Protein AF-A0A9X1LFT4-F1 (afdb_monomer_lite)

Radius of gyration: 13.25 Å; chains: 1; bounding box: 39×26×31 Å

Structure (mmCIF, N/CA/C/O backbone):
data_AF-A0A9X1LFT4-F1
#
_entry.id   AF-A0A9X1LFT4-F1
#
loop_
_atom_site.group_PDB
_atom_site.id
_atom_site.type_symbol
_atom_site.label_atom_id
_atom_site.label_alt_id
_atom_site.label_comp_id
_atom_site.label_asym_id
_atom_site.label_entity_id
_atom_site.label_seq_id
_atom_site.pdbx_PDB_ins_code
_atom_site.Cartn_x
_atom_site.Cartn_y
_atom_site.Cartn_z
_atom_site.occupancy
_atom_site.B_iso_or_equiv
_atom_site.auth_seq_id
_atom_site.auth_comp_id
_atom_site.auth_asym_id
_atom_site.auth_atom_id
_atom_site.pdbx_PDB_model_num
ATOM 1 N N . MET A 1 1 ? 21.041 -6.821 -15.234 1.00 62.81 1 MET A N 1
ATOM 2 C CA . MET A 1 1 ? 19.919 -7.788 -15.149 1.00 62.81 1 MET A CA 1
ATOM 3 C C . MET A 1 1 ? 18.873 -7.325 -14.135 1.00 62.81 1 MET A C 1
ATOM 5 O O . MET A 1 1 ? 17.695 -7.316 -14.466 1.00 62.81 1 MET A O 1
ATOM 9 N N . GLU A 1 2 ? 19.295 -6.840 -12.966 1.00 79.19 2 GLU A N 1
ATOM 10 C CA . GLU A 1 2 ? 18.413 -6.279 -11.926 1.00 79.19 2 GLU A CA 1
ATOM 11 C C . GLU A 1 2 ? 17.617 -5.047 -12.376 1.00 79.19 2 GLU A C 1
ATOM 13 O O . GLU A 1 2 ? 16.409 -4.998 -12.176 1.00 79.19 2 GLU A O 1
ATOM 18 N N . SER A 1 3 ? 18.233 -4.108 -13.102 1.00 84.38 3 SER A N 1
ATOM 19 C CA . SER A 1 3 ? 17.527 -2.908 -13.581 1.00 84.38 3 SER A CA 1
ATOM 20 C C . SER A 1 3 ? 16.369 -3.230 -14.538 1.00 84.38 3 SER A C 1
ATOM 22 O O . SER A 1 3 ? 15.357 -2.540 -14.529 1.00 84.38 3 SER A O 1
ATOM 24 N N . ARG A 1 4 ? 16.469 -4.309 -15.337 1.00 88.56 4 ARG A N 1
ATOM 25 C CA . ARG A 1 4 ? 15.364 -4.758 -16.208 1.00 88.56 4 ARG A CA 1
ATOM 26 C C . ARG A 1 4 ? 14.207 -5.345 -15.398 1.00 88.56 4 ARG A C 1
ATOM 28 O O . ARG A 1 4 ? 13.056 -5.067 -15.720 1.00 88.56 4 ARG A O 1
ATOM 35 N N . LYS A 1 5 ? 14.510 -6.113 -14.344 1.00 88.31 5 LYS A N 1
ATOM 36 C CA . LYS A 1 5 ? 13.497 -6.638 -13.415 1.00 88.31 5 LYS A CA 1
ATOM 37 C C . LYS A 1 5 ? 12.769 -5.498 -12.701 1.00 88.31 5 LYS A C 1
ATOM 39 O O . LYS A 1 5 ? 11.545 -5.486 -12.688 1.00 88.31 5 LYS A O 1
ATOM 44 N N . LEU A 1 6 ? 13.508 -4.493 -12.224 1.00 88.44 6 LEU A N 1
ATOM 45 C CA . LEU A 1 6 ? 12.931 -3.305 -11.590 1.00 88.44 6 LEU A CA 1
ATOM 46 C C . LEU A 1 6 ? 11.993 -2.536 -12.535 1.00 88.44 6 LEU A C 1
ATOM 48 O O . LEU A 1 6 ? 10.861 -2.237 -12.168 1.00 88.44 6 LEU A O 1
ATOM 52 N N . ILE A 1 7 ? 12.426 -2.258 -13.770 1.00 91.62 7 ILE A N 1
ATOM 53 C CA . ILE A 1 7 ? 11.593 -1.562 -14.769 1.00 91.62 7 ILE A CA 1
ATOM 54 C C . ILE A 1 7 ? 10.317 -2.358 -15.083 1.00 91.62 7 ILE A C 1
ATOM 56 O O . ILE A 1 7 ? 9.239 -1.774 -15.235 1.00 91.62 7 ILE A O 1
ATOM 60 N N . SER A 1 8 ? 10.425 -3.687 -15.161 1.00 92.50 8 SER A N 1
ATOM 61 C CA . SER A 1 8 ? 9.276 -4.566 -15.378 1.00 92.50 8 SER A CA 1
ATOM 62 C C . SER A 1 8 ? 8.299 -4.518 -14.200 1.00 92.50 8 SER A C 1
ATOM 64 O O . SER A 1 8 ? 7.117 -4.255 -14.417 1.00 92.50 8 SER A O 1
ATOM 66 N N . ALA A 1 9 ? 8.788 -4.647 -12.963 1.00 91.19 9 ALA A N 1
ATOM 67 C CA . ALA A 1 9 ? 7.966 -4.563 -11.756 1.00 91.19 9 ALA A CA 1
ATOM 68 C C . ALA A 1 9 ? 7.242 -3.210 -11.642 1.00 91.19 9 ALA A C 1
ATOM 70 O O . ALA A 1 9 ? 6.037 -3.175 -11.393 1.00 91.19 9 ALA A O 1
ATOM 71 N N . LEU A 1 10 ? 7.936 -2.099 -11.918 1.00 90.31 10 LEU A N 1
ATOM 72 C CA . LEU A 1 10 ? 7.340 -0.758 -11.936 1.00 90.31 10 LEU A CA 1
ATOM 73 C C . LEU A 1 10 ? 6.273 -0.608 -13.032 1.00 90.31 10 LEU A C 1
ATOM 75 O O . LEU A 1 10 ? 5.233 0.012 -12.806 1.00 90.31 10 LEU A O 1
ATOM 79 N N . SER A 1 11 ? 6.488 -1.200 -14.210 1.00 91.62 11 SER A N 1
ATOM 80 C CA . SER A 1 11 ? 5.495 -1.180 -15.294 1.00 91.62 11 SER A CA 1
ATOM 81 C C . SER A 1 11 ? 4.241 -1.981 -14.937 1.00 91.62 11 SER A C 1
ATOM 83 O O . SER A 1 11 ? 3.122 -1.527 -15.188 1.00 91.62 11 SER A O 1
ATOM 85 N N . ILE A 1 12 ? 4.411 -3.144 -14.300 1.00 92.44 12 ILE A N 1
ATOM 86 C CA . ILE A 1 12 ? 3.302 -3.963 -13.801 1.00 92.44 12 ILE A CA 1
ATOM 87 C C . ILE A 1 12 ? 2.545 -3.194 -12.713 1.00 92.44 12 ILE A C 1
ATOM 89 O O . ILE A 1 12 ? 1.336 -3.014 -12.843 1.00 92.44 12 ILE A O 1
ATOM 93 N N . ALA A 1 13 ? 3.237 -2.652 -11.708 1.00 90.12 13 ALA A N 1
ATOM 94 C CA . ALA A 1 13 ? 2.653 -1.810 -10.662 1.00 90.12 13 ALA A CA 1
ATOM 95 C C . ALA A 1 13 ? 1.806 -0.664 -11.243 1.00 90.12 13 ALA A C 1
ATOM 97 O O . ALA A 1 13 ? 0.655 -0.464 -10.839 1.00 90.12 13 ALA A O 1
ATOM 98 N N . ARG A 1 14 ? 2.322 0.020 -12.272 1.00 88.44 14 ARG A N 1
ATOM 99 C CA . ARG A 1 14 ? 1.601 1.085 -12.978 1.00 88.44 14 ARG A CA 1
ATOM 100 C C . ARG A 1 14 ? 0.324 0.596 -13.654 1.00 88.44 14 ARG A C 1
ATOM 102 O O . ARG A 1 14 ? -0.703 1.261 -13.540 1.00 88.44 14 ARG A O 1
ATOM 109 N N . SER A 1 15 ? 0.343 -0.574 -14.298 1.00 89.12 15 SER A N 1
ATOM 110 C CA . SER A 1 15 ? -0.873 -1.171 -14.884 1.00 89.12 15 SER A CA 1
ATOM 111 C C . SER A 1 15 ? -1.937 -1.537 -13.840 1.00 89.12 15 SER A C 1
ATOM 113 O O . SER A 1 15 ? -3.124 -1.604 -14.152 1.00 89.12 15 SER A O 1
ATOM 115 N N . PHE A 1 16 ? -1.532 -1.705 -12.578 1.00 87.00 16 PHE A N 1
ATOM 116 C CA . PHE A 1 16 ? -2.433 -1.941 -11.452 1.00 87.00 16 PHE A CA 1
ATOM 117 C C . PHE A 1 16 ? -2.924 -0.647 -10.784 1.00 87.00 16 PHE A C 1
ATOM 119 O 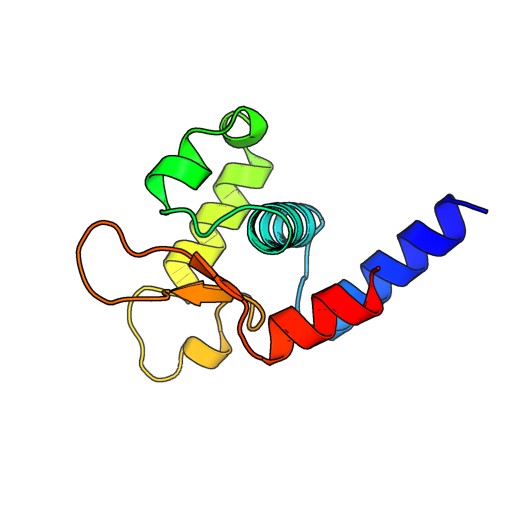O . PHE A 1 16 ? -3.778 -0.718 -9.898 1.00 87.00 16 PHE A O 1
ATOM 126 N N . GLY A 1 17 ? -2.482 0.520 -11.259 1.00 82.25 17 GLY A N 1
ATOM 127 C CA . GLY A 1 17 ? -2.920 1.833 -10.783 1.00 82.25 17 GLY A CA 1
ATOM 128 C C . GLY A 1 17 ? -1.960 2.510 -9.805 1.00 82.25 17 GLY A C 1
ATOM 129 O O . GLY A 1 17 ? -2.300 3.569 -9.290 1.00 82.25 17 GLY A O 1
ATOM 130 N N . LEU A 1 18 ? -0.769 1.948 -9.564 1.00 85.56 18 LEU A N 1
ATOM 131 C CA . LEU A 1 18 ? 0.268 2.601 -8.760 1.00 85.56 18 LEU A CA 1
ATOM 132 C C . LEU A 1 18 ? 0.996 3.642 -9.621 1.00 85.56 18 LEU A C 1
ATOM 134 O O . LEU A 1 18 ? 1.763 3.314 -10.523 1.00 85.56 18 LEU A O 1
ATOM 138 N N . GLN A 1 19 ? 0.708 4.914 -9.375 1.00 83.12 19 GLN A N 1
ATOM 139 C CA . GLN A 1 19 ? 1.143 6.042 -10.200 1.00 83.12 19 GLN A CA 1
ATOM 140 C C . GLN A 1 19 ? 2.484 6.640 -9.767 1.00 83.12 19 GLN A C 1
ATOM 142 O O . GLN A 1 19 ? 3.069 7.421 -10.516 1.00 83.12 19 GLN A O 1
ATOM 147 N N . SER A 1 20 ? 2.983 6.295 -8.579 1.00 81.56 20 SER A N 1
ATOM 148 C CA . SER A 1 20 ? 4.263 6.794 -8.074 1.00 81.56 20 SER A CA 1
ATOM 149 C C . SER A 1 20 ? 5.091 5.707 -7.390 1.00 81.56 20 SER A C 1
ATOM 151 O O . SER A 1 20 ? 4.575 4.672 -6.956 1.00 81.56 20 SER A O 1
ATOM 153 N N . ILE A 1 21 ? 6.396 5.963 -7.269 1.00 83.56 21 ILE A N 1
ATOM 154 C CA . ILE A 1 21 ? 7.319 5.102 -6.517 1.00 83.56 21 ILE A CA 1
ATOM 155 C C . ILE A 1 21 ? 6.852 4.983 -5.066 1.00 83.56 21 ILE A C 1
ATOM 157 O O . ILE A 1 21 ? 6.740 3.877 -4.561 1.00 83.56 21 ILE A O 1
ATOM 161 N N . SER A 1 22 ? 6.442 6.084 -4.437 1.00 81.62 22 SER A N 1
ATOM 162 C CA . SER A 1 22 ? 5.969 6.083 -3.047 1.00 81.62 22 SER A CA 1
ATOM 163 C C . SER A 1 22 ? 4.712 5.236 -2.840 1.00 81.62 22 SER A C 1
ATOM 165 O O . SER A 1 22 ? 4.554 4.593 -1.809 1.00 81.62 22 SER A O 1
ATOM 167 N N . GLN A 1 23 ? 3.816 5.192 -3.831 1.00 80.88 23 GLN A N 1
ATOM 168 C CA . GLN A 1 23 ? 2.667 4.282 -3.806 1.00 80.88 23 GLN A CA 1
ATOM 169 C C . GLN A 1 23 ? 3.094 2.816 -3.942 1.00 80.88 23 GLN A C 1
ATOM 171 O O . GLN A 1 23 ? 2.477 1.940 -3.339 1.00 80.88 23 GLN A O 1
ATOM 176 N N . SER A 1 24 ? 4.152 2.556 -4.711 1.00 87.00 24 SER A N 1
ATOM 177 C CA . SER A 1 24 ? 4.736 1.223 -4.872 1.00 87.00 24 SER A CA 1
ATOM 178 C C . SER A 1 24 ? 5.441 0.762 -3.598 1.00 87.00 24 SER A C 1
ATOM 180 O O . SER A 1 24 ? 5.192 -0.347 -3.145 1.00 87.00 24 SER A O 1
ATOM 182 N N . GLU A 1 25 ? 6.234 1.626 -2.967 1.00 84.56 25 GLU A N 1
ATOM 183 C CA . GLU A 1 25 ? 6.863 1.381 -1.662 1.00 84.56 25 GLU A CA 1
ATOM 184 C C . GLU A 1 25 ? 5.814 1.098 -0.586 1.00 84.56 25 GLU A C 1
ATOM 186 O O . GLU A 1 25 ? 5.898 0.094 0.120 1.00 84.56 25 GLU A O 1
ATOM 191 N N . PHE A 1 26 ? 4.772 1.932 -0.513 1.00 83.25 26 PHE A N 1
ATOM 192 C CA . PHE A 1 26 ? 3.660 1.734 0.410 1.00 83.25 26 PHE A CA 1
ATOM 193 C C . PHE A 1 26 ? 2.945 0.397 0.181 1.00 83.25 26 PHE A C 1
ATOM 195 O O . PHE A 1 26 ? 2.691 -0.348 1.128 1.00 83.25 26 PHE A O 1
ATOM 202 N N . PHE A 1 27 ? 2.644 0.064 -1.080 1.00 87.81 27 PHE A N 1
ATOM 203 C CA . PHE A 1 27 ? 2.054 -1.225 -1.435 1.00 87.81 27 PHE A CA 1
ATOM 204 C C . PHE A 1 27 ? 2.943 -2.393 -1.003 1.00 87.81 27 PHE A C 1
ATOM 206 O O . PHE A 1 27 ? 2.448 -3.310 -0.353 1.00 87.81 27 PHE A O 1
ATOM 213 N N . LEU A 1 28 ? 4.238 -2.351 -1.325 1.00 88.56 28 LEU A N 1
ATOM 214 C CA . LEU A 1 28 ? 5.197 -3.400 -0.980 1.00 88.56 28 LEU A CA 1
ATOM 215 C C . LEU A 1 28 ? 5.299 -3.587 0.536 1.00 88.56 28 LEU A C 1
ATOM 217 O O . LEU A 1 28 ? 5.279 -4.723 1.008 1.00 88.56 28 LEU A O 1
ATOM 221 N N . LYS A 1 29 ? 5.321 -2.491 1.304 1.00 86.12 29 LYS A N 1
ATOM 222 C CA . LYS A 1 29 ? 5.332 -2.543 2.769 1.00 86.12 29 LYS A CA 1
ATOM 223 C C . LYS A 1 29 ? 4.152 -3.348 3.300 1.00 86.12 29 LYS A C 1
ATOM 225 O O . LYS A 1 29 ? 4.349 -4.253 4.104 1.00 86.12 29 LYS A O 1
ATOM 230 N N . VAL A 1 30 ? 2.942 -3.063 2.823 1.00 87.06 30 VAL A N 1
ATOM 231 C CA . VAL A 1 30 ? 1.738 -3.796 3.242 1.00 87.06 30 VAL A CA 1
ATOM 232 C C . VAL A 1 30 ? 1.725 -5.227 2.693 1.00 87.06 30 VAL A C 1
ATOM 234 O O . VAL A 1 30 ? 1.283 -6.136 3.384 1.00 87.06 30 VAL A O 1
ATOM 237 N N . ALA A 1 31 ? 2.210 -5.448 1.470 1.00 89.81 31 ALA A N 1
ATOM 238 C CA . ALA A 1 31 ? 2.196 -6.755 0.815 1.00 89.81 31 ALA A CA 1
ATOM 239 C C . ALA A 1 31 ? 3.112 -7.794 1.483 1.00 89.81 31 ALA A C 1
ATOM 241 O O . ALA A 1 31 ? 2.832 -8.988 1.380 1.00 89.81 31 ALA A O 1
ATOM 242 N N . TYR A 1 32 ? 4.186 -7.348 2.140 1.00 89.00 32 TYR A N 1
ATOM 243 C CA . TYR A 1 32 ? 5.192 -8.208 2.776 1.00 89.00 32 TYR A CA 1
ATOM 244 C C . TYR A 1 32 ? 5.250 -8.083 4.305 1.00 89.00 32 TYR A C 1
ATOM 246 O O . TYR A 1 32 ? 6.136 -8.666 4.924 1.00 89.00 32 TYR A O 1
ATOM 254 N N . SER A 1 33 ? 4.316 -7.353 4.917 1.00 85.50 33 SER A N 1
ATOM 255 C CA . SER A 1 33 ? 4.183 -7.274 6.376 1.00 85.50 33 SER A CA 1
ATOM 256 C C . SER A 1 33 ? 2.931 -8.008 6.846 1.00 85.50 33 SER A C 1
ATOM 258 O O . SER A 1 33 ? 1.956 -8.140 6.104 1.00 85.50 33 SER A O 1
ATOM 260 N N . GLU A 1 34 ? 2.926 -8.422 8.112 1.00 81.69 34 GLU A N 1
ATOM 261 C CA . GLU A 1 34 ? 1.684 -8.781 8.801 1.00 81.69 34 GLU A CA 1
ATOM 262 C C . GLU A 1 34 ? 0.683 -7.612 8.748 1.00 81.69 34 GLU A C 1
ATOM 264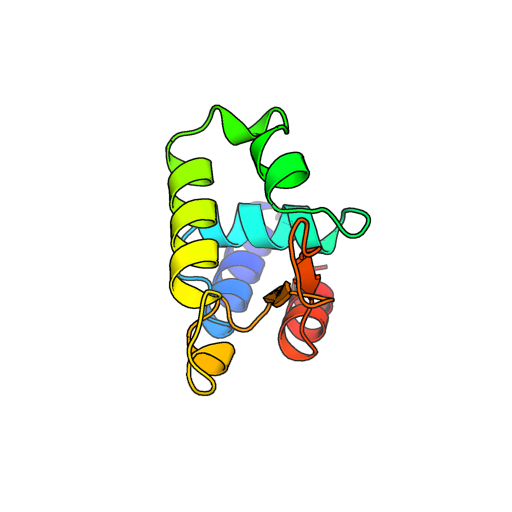 O O . GLU A 1 34 ? 1.110 -6.459 8.700 1.00 81.69 34 GLU A O 1
ATOM 269 N N . PRO A 1 35 ? -0.643 -7.842 8.771 1.00 81.25 35 PRO A N 1
ATOM 270 C CA . PRO A 1 35 ? -1.628 -6.767 8.677 1.00 81.25 35 PRO A CA 1
ATOM 271 C C . PRO A 1 35 ? -1.427 -5.656 9.728 1.00 81.25 35 PRO A C 1
ATOM 273 O O . PRO A 1 35 ? -1.652 -5.873 10.926 1.00 81.25 35 PRO A O 1
ATOM 276 N N . LEU A 1 36 ? -1.071 -4.458 9.248 1.00 82.56 36 LEU A N 1
ATOM 277 C CA . LEU A 1 36 ? -0.754 -3.271 10.051 1.00 82.56 36 LEU A CA 1
ATOM 278 C C . LEU A 1 36 ? -1.905 -2.258 10.057 1.00 82.56 36 LEU A C 1
ATOM 280 O O . LEU A 1 36 ? -2.584 -2.045 9.053 1.00 82.56 36 LEU A O 1
ATOM 284 N N . THR A 1 37 ? -2.099 -1.574 11.174 1.00 84.12 37 THR A N 1
ATOM 285 C CA . THR A 1 37 ? -2.923 -0.367 11.283 1.00 84.12 37 THR A CA 1
ATOM 286 C C . THR A 1 37 ? -2.240 0.829 10.622 1.00 84.12 37 THR A C 1
ATOM 288 O O . THR A 1 37 ? -1.025 0.856 10.447 1.00 84.12 37 THR A O 1
ATOM 291 N N . LEU A 1 38 ? -3.009 1.876 10.300 1.00 78.69 38 LEU A N 1
ATOM 292 C CA . LEU A 1 38 ? -2.432 3.138 9.812 1.00 78.69 38 LEU A CA 1
ATOM 293 C C . LEU A 1 38 ? -1.396 3.730 10.771 1.00 78.69 38 LEU A C 1
ATOM 295 O O . LEU A 1 38 ? -0.438 4.335 10.310 1.00 78.69 38 LEU A O 1
ATOM 299 N N . LEU A 1 39 ? -1.613 3.587 12.082 1.00 80.25 39 LEU A N 1
ATOM 300 C CA . LEU A 1 39 ? -0.708 4.110 13.100 1.00 80.25 39 LEU A CA 1
ATOM 301 C C . LEU A 1 39 ? 0.615 3.343 13.092 1.00 80.25 39 LEU A C 1
ATOM 303 O O . LEU A 1 39 ? 1.672 3.958 13.110 1.00 80.25 39 LEU A O 1
ATOM 307 N N . GLU A 1 40 ? 0.559 2.015 13.004 1.00 83.00 40 GLU A N 1
ATOM 308 C CA . GLU A 1 40 ? 1.757 1.178 12.884 1.00 83.00 40 GLU A CA 1
ATOM 309 C C . GLU A 1 40 ? 2.514 1.488 11.587 1.00 83.00 40 GLU A C 1
ATOM 311 O O . GLU A 1 40 ? 3.721 1.691 11.618 1.00 83.00 40 GLU A O 1
ATOM 316 N N . ILE A 1 41 ? 1.800 1.641 10.466 1.00 78.31 41 ILE A N 1
ATOM 317 C CA . ILE A 1 41 ? 2.363 2.054 9.169 1.00 78.31 41 ILE A CA 1
ATOM 318 C C . ILE A 1 41 ? 3.000 3.451 9.248 1.00 78.31 41 ILE A C 1
ATOM 320 O O . ILE A 1 41 ? 4.032 3.689 8.626 1.00 78.31 41 ILE A O 1
ATOM 324 N N . ALA A 1 42 ? 2.395 4.376 9.998 1.00 76.00 42 ALA A N 1
ATOM 325 C CA . ALA A 1 42 ? 2.885 5.740 10.201 1.00 76.00 42 ALA A CA 1
ATOM 326 C C . ALA A 1 42 ? 4.033 5.846 11.218 1.00 76.00 42 ALA A C 1
ATOM 328 O O . ALA A 1 42 ? 4.621 6.917 11.336 1.00 76.00 42 ALA A O 1
ATOM 329 N N . ASN A 1 43 ? 4.346 4.766 11.936 1.00 75.44 43 ASN A N 1
ATOM 330 C CA . ASN A 1 43 ? 5.400 4.716 12.948 1.00 75.44 43 ASN A CA 1
ATOM 331 C C . ASN A 1 43 ? 6.589 3.832 12.531 1.00 75.44 43 ASN A C 1
ATOM 333 O O . ASN A 1 43 ? 7.480 3.597 13.341 1.00 75.44 43 ASN A O 1
ATOM 337 N N . THR A 1 44 ? 6.627 3.334 11.291 1.00 71.12 44 THR A N 1
ATOM 338 C CA . THR A 1 44 ? 7.808 2.631 10.761 1.00 71.12 44 THR A CA 1
ATOM 339 C C . THR A 1 44 ? 8.940 3.610 10.444 1.00 71.12 44 THR A C 1
ATOM 341 O O . THR A 1 44 ? 8.655 4.766 10.151 1.00 71.12 44 THR A O 1
ATOM 344 N N . ASP A 1 45 ? 10.199 3.161 10.400 1.00 60.28 45 ASP A N 1
ATOM 345 C CA . ASP A 1 45 ? 11.368 4.014 10.083 1.00 60.28 45 ASP A CA 1
ATOM 346 C C . ASP A 1 45 ? 11.200 4.831 8.779 1.00 60.28 45 ASP A C 1
ATOM 348 O O . ASP A 1 45 ? 11.582 6.005 8.698 1.00 60.28 45 ASP A O 1
ATOM 352 N N . ASP A 1 46 ? 10.501 4.252 7.794 1.00 63.41 46 ASP A N 1
ATOM 353 C CA . ASP A 1 46 ? 10.140 4.881 6.513 1.00 63.41 46 ASP A CA 1
ATOM 354 C C . ASP A 1 46 ? 9.179 6.079 6.662 1.00 63.41 46 ASP A C 1
ATOM 356 O O . ASP A 1 46 ? 9.060 6.919 5.770 1.00 63.41 46 ASP A O 1
ATOM 360 N N . ALA A 1 47 ? 8.492 6.207 7.798 1.00 60.72 47 ALA A N 1
ATOM 361 C CA . ALA A 1 47 ? 7.475 7.224 8.038 1.00 60.72 47 ALA A CA 1
ATOM 362 C C . ALA A 1 47 ? 8.045 8.616 8.329 1.00 60.72 47 ALA A C 1
ATOM 364 O O . ALA A 1 47 ? 7.294 9.592 8.370 1.00 60.72 47 ALA A O 1
ATOM 365 N N . SER A 1 48 ? 9.366 8.743 8.473 1.00 67.06 48 SER A N 1
ATOM 366 C CA . SER A 1 48 ? 10.055 10.036 8.456 1.00 67.06 48 SER A CA 1
ATOM 367 C C . SER A 1 48 ? 10.099 10.659 7.049 1.00 67.06 48 SER A C 1
ATOM 369 O O . SER A 1 48 ? 10.163 11.885 6.932 1.00 67.06 48 SER A O 1
ATOM 371 N N . SER A 1 49 ? 9.963 9.849 5.988 1.00 72.62 49 SER A N 1
ATOM 372 C CA . SER A 1 49 ? 9.995 10.289 4.589 1.00 72.62 49 SER A CA 1
ATOM 373 C C . SER A 1 49 ? 8.757 11.125 4.209 1.00 72.62 49 SER A C 1
ATOM 375 O O . SER A 1 49 ? 7.622 10.635 4.295 1.00 72.62 49 SER A O 1
ATOM 377 N N . PRO A 1 50 ? 8.923 12.374 3.727 1.00 77.12 50 PRO A N 1
ATOM 378 C CA . PRO A 1 50 ? 7.818 13.192 3.212 1.00 77.12 50 PRO A CA 1
ATOM 379 C C . PRO A 1 50 ? 7.024 12.509 2.089 1.00 77.12 50 PRO A C 1
ATOM 381 O O . PRO A 1 50 ? 5.801 12.656 1.985 1.00 77.12 50 PRO A O 1
ATOM 384 N N . GLN A 1 51 ? 7.713 11.733 1.254 1.00 71.31 51 GLN A N 1
ATOM 385 C CA . GLN A 1 51 ? 7.136 10.998 0.136 1.00 71.31 51 GLN A CA 1
ATOM 386 C C . GLN A 1 51 ? 6.250 9.846 0.629 1.00 71.31 51 GLN A C 1
ATOM 388 O O . GLN A 1 51 ? 5.130 9.672 0.141 1.00 71.31 51 GLN A O 1
ATOM 393 N N . TYR A 1 52 ? 6.690 9.127 1.663 1.00 73.56 52 TYR A N 1
ATOM 394 C CA . 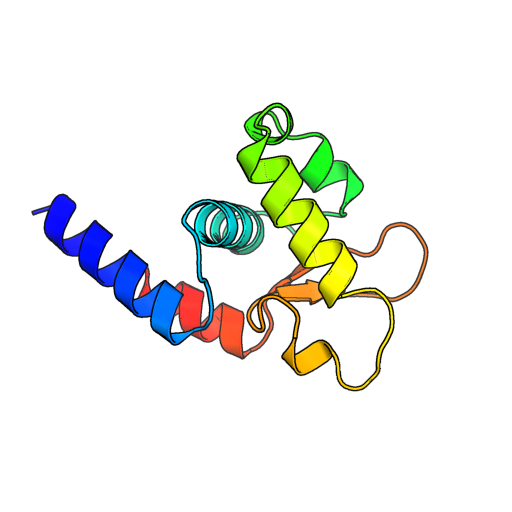TYR A 1 52 ? 5.901 8.072 2.298 1.00 73.56 52 TYR A CA 1
ATOM 395 C C . TYR A 1 52 ? 4.661 8.634 3.008 1.00 73.56 52 TYR A C 1
ATOM 397 O O . TYR A 1 52 ? 3.551 8.134 2.813 1.00 73.56 52 TYR A O 1
ATOM 405 N N . LYS A 1 53 ? 4.804 9.749 3.743 1.00 76.06 53 LYS A N 1
ATOM 406 C CA . LYS A 1 53 ? 3.663 10.471 4.343 1.00 76.06 53 LYS A CA 1
ATOM 407 C C . LYS A 1 53 ? 2.643 10.907 3.290 1.00 76.06 53 LYS A C 1
ATOM 409 O O . LYS A 1 53 ? 1.438 10.843 3.534 1.00 76.06 53 LYS A O 1
ATOM 414 N N . THR A 1 54 ? 3.111 11.313 2.110 1.00 76.31 54 THR A N 1
ATOM 415 C CA . THR A 1 54 ? 2.241 11.675 0.983 1.00 76.31 54 THR A CA 1
ATOM 416 C C . THR A 1 54 ? 1.458 10.465 0.470 1.00 76.31 54 THR A C 1
ATOM 418 O O . THR A 1 54 ? 0.243 10.565 0.302 1.00 76.31 54 THR A O 1
ATOM 421 N N . ALA A 1 55 ? 2.112 9.314 0.278 1.00 73.69 55 ALA A N 1
ATOM 422 C CA . ALA A 1 55 ? 1.452 8.077 -0.151 1.00 73.69 55 ALA A CA 1
ATOM 423 C C . ALA A 1 55 ? 0.431 7.570 0.883 1.00 73.69 55 ALA A C 1
ATOM 425 O O . ALA A 1 55 ? -0.702 7.244 0.522 1.00 73.69 55 ALA A O 1
ATOM 426 N N . LEU A 1 56 ? 0.782 7.595 2.172 1.00 79.44 56 LEU A N 1
ATOM 427 C CA . LEU A 1 56 ? -0.133 7.287 3.273 1.00 79.44 56 LEU A CA 1
ATOM 428 C C . LEU A 1 56 ? -1.336 8.244 3.287 1.00 79.44 56 LEU A C 1
ATOM 430 O O . LEU A 1 56 ? -2.480 7.807 3.389 1.00 79.44 56 LEU A O 1
ATOM 434 N N . GLY A 1 57 ? -1.101 9.549 3.131 1.00 78.62 57 GLY A N 1
ATOM 435 C CA . GLY A 1 57 ? -2.160 10.554 3.058 1.00 78.62 57 GLY A CA 1
ATOM 436 C C . GLY A 1 57 ? -3.091 10.354 1.858 1.00 78.62 57 GLY A C 1
ATOM 437 O O . GLY A 1 57 ? -4.305 10.508 1.994 1.00 78.62 57 GLY A O 1
ATOM 438 N N . GLN A 1 58 ? -2.550 9.970 0.698 1.00 76.38 58 GLN A N 1
ATOM 439 C CA . GLN A 1 58 ? -3.341 9.583 -0.474 1.00 76.38 58 GLN A CA 1
ATOM 440 C C . GLN A 1 58 ? -4.183 8.341 -0.176 1.00 76.38 58 GLN A C 1
ATOM 442 O O . GLN A 1 58 ? -5.393 8.379 -0.381 1.00 76.38 58 GLN A O 1
ATOM 447 N N . PHE A 1 59 ? -3.587 7.286 0.388 1.00 78.38 59 PHE A N 1
ATOM 448 C CA . PHE A 1 59 ? -4.322 6.088 0.793 1.00 78.38 59 PHE A CA 1
ATOM 449 C C . PHE A 1 59 ? -5.473 6.424 1.750 1.00 78.38 59 PHE A C 1
ATOM 451 O O . PHE A 1 59 ? -6.602 6.002 1.508 1.00 78.38 59 PHE A O 1
ATOM 458 N N . ILE A 1 60 ? -5.224 7.231 2.788 1.00 75.75 60 ILE A N 1
ATOM 459 C CA . ILE A 1 60 ? -6.248 7.652 3.755 1.00 75.75 60 ILE A CA 1
ATOM 460 C C . ILE A 1 60 ? -7.371 8.420 3.052 1.00 75.75 60 ILE A C 1
ATOM 462 O O . ILE A 1 60 ? -8.532 8.067 3.221 1.00 75.75 60 ILE A O 1
ATOM 466 N N . LYS A 1 61 ? -7.053 9.438 2.239 1.00 72.75 61 LYS A N 1
ATOM 467 C CA . LYS A 1 61 ? -8.055 10.246 1.514 1.00 72.75 61 LYS A CA 1
ATOM 468 C C . LYS A 1 61 ? -8.935 9.400 0.596 1.00 72.75 61 LYS A C 1
ATOM 470 O O . LYS A 1 61 ? -10.141 9.632 0.498 1.00 72.75 61 LYS A O 1
ATOM 475 N N . LEU A 1 62 ? -8.321 8.440 -0.083 1.00 66.75 62 LEU A N 1
ATOM 476 C CA . LEU A 1 62 ? -8.998 7.589 -1.048 1.00 66.75 62 LEU A CA 1
ATOM 477 C C . LEU A 1 62 ? -9.788 6.465 -0.359 1.00 66.75 62 LEU A C 1
ATOM 479 O O . LEU A 1 62 ? -10.813 6.048 -0.875 1.00 66.75 62 LEU A O 1
ATOM 483 N N . SER A 1 63 ? -9.397 6.043 0.846 1.00 67.00 63 SER A N 1
ATOM 484 C CA . SER A 1 63 ? -10.037 4.930 1.568 1.00 67.00 63 SER A CA 1
ATOM 485 C C . SER A 1 63 ? -11.085 5.359 2.612 1.00 67.00 63 SER A C 1
ATOM 487 O O . SER A 1 63 ? -11.717 4.500 3.226 1.00 67.00 63 SER A O 1
ATOM 489 N N . SER A 1 64 ? -11.273 6.661 2.872 1.00 58.78 64 SER A N 1
ATOM 490 C CA . SER A 1 64 ? -11.947 7.154 4.088 1.00 58.78 64 SER A CA 1
ATOM 491 C C . SER A 1 64 ? -13.452 7.452 4.032 1.00 58.78 64 SER A C 1
ATOM 493 O O . SER A 1 64 ? -13.958 7.932 5.042 1.00 58.78 64 SER A O 1
ATOM 495 N N . GLY A 1 65 ? -14.223 7.125 2.984 1.00 50.25 65 GLY A N 1
ATOM 496 C CA . GLY A 1 65 ? -15.690 7.213 3.161 1.00 50.25 65 GLY A CA 1
ATOM 497 C C . GLY A 1 65 ? -16.593 7.432 1.958 1.00 50.25 65 GLY A C 1
ATOM 498 O O . GLY A 1 65 ? -17.554 8.182 2.068 1.00 50.25 65 GLY A O 1
ATOM 499 N N . SER A 1 66 ? -16.360 6.772 0.831 1.00 49.66 66 SER A N 1
ATOM 500 C CA . SER A 1 66 ? -17.420 6.636 -0.173 1.00 49.66 66 SER A CA 1
ATOM 501 C C . SER A 1 66 ? -17.507 5.180 -0.595 1.00 49.66 66 SER A C 1
ATOM 503 O O . SER A 1 66 ? -16.476 4.573 -0.863 1.00 49.66 66 SER A O 1
ATOM 505 N N . ALA A 1 67 ? -18.728 4.646 -0.674 1.00 49.28 67 ALA A N 1
ATOM 506 C CA . ALA A 1 67 ? -19.029 3.305 -1.193 1.00 49.28 67 ALA A CA 1
ATOM 507 C C . ALA A 1 67 ? -18.718 3.142 -2.697 1.00 49.28 67 ALA A C 1
ATOM 509 O O . ALA A 1 67 ? -18.982 2.097 -3.279 1.00 49.28 67 ALA A O 1
ATOM 510 N N . TYR A 1 68 ? -18.221 4.205 -3.338 1.00 44.97 68 TYR A N 1
ATOM 511 C CA . TYR A 1 68 ? -17.728 4.202 -4.713 1.00 44.97 68 TYR A CA 1
ATOM 512 C C . TYR A 1 68 ? -16.201 4.371 -4.789 1.00 44.97 68 TYR A C 1
ATOM 514 O O . TYR A 1 68 ? -15.620 4.207 -5.861 1.00 44.97 68 TYR A O 1
ATOM 522 N N . ARG A 1 69 ? -15.539 4.688 -3.665 1.00 51.81 69 ARG A N 1
ATOM 523 C CA . ARG A 1 69 ? -14.093 4.963 -3.589 1.00 51.81 69 ARG A CA 1
ATOM 524 C C . ARG A 1 69 ? -13.241 3.727 -3.328 1.00 51.81 69 ARG A C 1
ATOM 526 O O . ARG A 1 69 ? -12.024 3.793 -3.401 1.00 51.81 69 ARG A O 1
ATOM 533 N N . ASP A 1 70 ? -13.841 2.574 -3.113 1.00 46.44 70 ASP A N 1
ATOM 534 C CA . ASP A 1 70 ? -13.198 1.264 -3.225 1.00 46.44 70 ASP A CA 1
ATOM 535 C C . ASP A 1 70 ? -12.602 1.034 -4.632 1.00 46.44 70 ASP A C 1
ATOM 537 O O . ASP A 1 70 ? -11.677 0.234 -4.787 1.00 46.44 70 ASP A O 1
ATOM 541 N N . LYS A 1 71 ? -13.039 1.820 -5.631 1.00 47.91 71 LYS A N 1
ATOM 542 C CA . LYS A 1 71 ? -12.385 1.961 -6.943 1.00 47.91 71 LYS A CA 1
ATOM 543 C C . LYS A 1 71 ? -11.257 3.008 -6.987 1.00 47.91 71 LYS A C 1
ATOM 545 O O . LYS A 1 71 ? -10.411 2.911 -7.871 1.00 47.91 71 LYS A O 1
ATOM 550 N N . ASP A 1 72 ? -11.237 3.949 -6.041 1.00 45.81 72 ASP A N 1
ATOM 551 C CA . ASP A 1 72 ? -10.335 5.111 -5.985 1.00 45.81 72 ASP A CA 1
ATOM 552 C C . ASP A 1 72 ? -9.219 4.990 -4.939 1.00 45.81 72 ASP A C 1
ATOM 554 O O . ASP A 1 72 ? -8.232 5.712 -5.038 1.00 45.81 72 ASP A O 1
ATOM 558 N N . GLY A 1 73 ? -9.312 4.082 -3.955 1.00 56.19 73 GLY A N 1
ATOM 559 C CA . GLY A 1 73 ? -8.146 3.611 -3.197 1.00 56.19 73 GLY A CA 1
ATOM 560 C C . GLY A 1 73 ? -7.039 3.165 -4.158 1.00 56.19 73 GLY A C 1
ATOM 561 O O . GLY A 1 73 ? -7.276 3.026 -5.355 1.00 56.19 73 GLY A O 1
ATOM 562 N N . LEU A 1 74 ? -5.840 2.819 -3.669 1.00 66.94 74 LEU A N 1
ATOM 563 C CA . LEU A 1 74 ? -4.793 2.231 -4.535 1.00 66.94 74 LEU A CA 1
ATOM 564 C C . LEU A 1 74 ? -5.307 1.019 -5.357 1.00 66.94 74 LEU A C 1
ATOM 566 O O . LEU A 1 74 ? -4.612 0.520 -6.236 1.00 66.94 74 LEU A O 1
ATOM 570 N N . GLY A 1 75 ? -6.512 0.506 -5.064 1.00 78.75 75 GLY A N 1
ATOM 571 C CA . GLY A 1 75 ? -7.225 -0.549 -5.783 1.00 78.75 75 GLY A CA 1
ATOM 572 C C . GLY A 1 75 ? -6.652 -1.920 -5.457 1.00 78.75 75 GLY A C 1
ATOM 573 O O . GLY A 1 75 ? -7.325 -2.941 -5.570 1.00 78.75 75 GLY A O 1
ATOM 574 N N . VAL A 1 76 ? -5.407 -1.922 -4.996 1.00 86.06 76 VAL A N 1
ATOM 575 C CA . VAL A 1 76 ? -4.633 -3.051 -4.512 1.00 86.06 76 VAL A CA 1
ATOM 576 C C . VAL A 1 76 ? -4.647 -3.170 -2.984 1.00 86.06 76 VAL A C 1
ATOM 578 O O . VAL A 1 76 ? -4.308 -4.230 -2.471 1.00 86.06 76 VAL A O 1
ATOM 581 N N . LEU A 1 77 ? -5.091 -2.138 -2.256 1.00 86.62 77 LEU A N 1
ATOM 582 C CA . LEU A 1 77 ? -5.172 -2.116 -0.789 1.00 86.62 77 LEU A CA 1
ATOM 583 C C . LEU A 1 77 ? -6.577 -1.747 -0.300 1.00 86.62 77 LEU A C 1
ATOM 585 O O . LEU A 1 77 ? -7.285 -0.988 -0.960 1.00 86.62 77 LEU A O 1
ATOM 589 N N . ARG A 1 78 ? -6.958 -2.258 0.875 1.00 83.69 78 ARG A N 1
ATOM 590 C CA . ARG A 1 78 ? -8.222 -1.959 1.570 1.00 83.69 78 ARG A CA 1
ATOM 591 C C . ARG A 1 78 ? -8.055 -1.997 3.087 1.00 83.69 78 ARG A C 1
ATOM 593 O O . ARG A 1 78 ? -7.097 -2.581 3.591 1.00 83.69 78 ARG A O 1
ATOM 600 N N . TYR A 1 79 ? -9.030 -1.453 3.812 1.00 84.44 79 TYR A N 1
ATOM 601 C CA . TYR A 1 79 ? -9.185 -1.768 5.231 1.00 84.44 79 TYR A CA 1
ATOM 602 C C . TYR A 1 79 ? -9.735 -3.189 5.409 1.00 84.44 79 TYR A C 1
ATOM 604 O O . TYR A 1 79 ? -10.670 -3.585 4.716 1.00 84.44 79 TYR A O 1
ATOM 612 N N . ALA A 1 80 ? -9.158 -3.949 6.337 1.00 82.12 80 ALA A N 1
ATOM 613 C CA . ALA A 1 80 ? -9.591 -5.302 6.680 1.00 82.12 80 ALA A CA 1
ATOM 614 C C . ALA A 1 80 ? -10.856 -5.315 7.559 1.00 82.12 80 ALA A C 1
ATOM 616 O O . ALA A 1 80 ? -11.621 -6.272 7.533 1.00 82.12 80 ALA A O 1
ATOM 617 N N . ASN A 1 81 ? -11.068 -4.257 8.342 1.00 75.75 81 ASN A N 1
ATOM 618 C CA . ASN A 1 81 ? -12.134 -4.122 9.332 1.00 75.75 81 ASN A CA 1
ATOM 619 C C . ASN A 1 81 ? -12.637 -2.671 9.416 1.00 75.75 81 ASN A C 1
ATOM 621 O O . ASN A 1 81 ? -11.981 -1.740 8.949 1.00 75.75 81 ASN A O 1
ATOM 625 N N . THR A 1 82 ? -13.811 -2.472 10.018 1.00 71.00 82 THR A N 1
ATOM 626 C CA . THR A 1 82 ? -14.387 -1.153 10.336 1.00 71.00 82 THR A CA 1
ATOM 627 C C . THR A 1 82 ? -13.971 -0.691 11.739 1.00 71.00 82 THR A C 1
ATOM 629 O O . THR A 1 82 ? -13.697 -1.524 12.596 1.00 71.00 82 THR A O 1
ATOM 632 N N . GLY A 1 83 ? -13.959 0.624 12.002 1.00 68.38 83 GLY A N 1
ATOM 633 C CA . GLY A 1 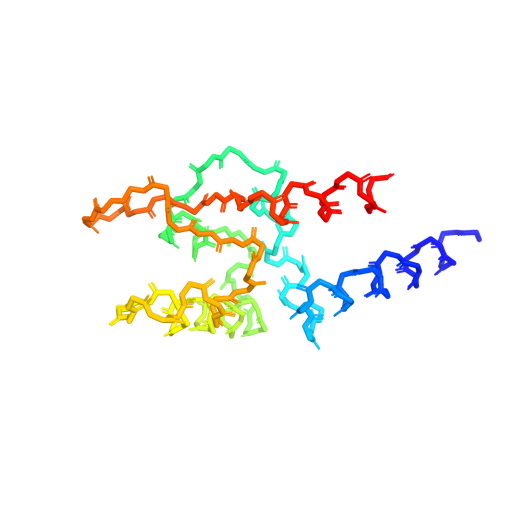83 ? -13.727 1.185 13.348 1.00 68.38 83 GLY A CA 1
ATOM 634 C C . GLY A 1 83 ? -12.479 2.065 13.489 1.00 68.38 83 GLY A C 1
ATOM 635 O O . GLY A 1 83 ? -11.953 2.578 12.498 1.00 68.38 83 GLY A O 1
ATOM 636 N N . ILE A 1 84 ? -12.040 2.277 14.731 1.00 63.66 84 ILE A N 1
ATOM 637 C CA . ILE A 1 84 ? -10.783 2.950 15.098 1.00 63.66 84 ILE A CA 1
ATOM 638 C C . ILE A 1 84 ? -9.698 1.857 15.111 1.00 63.66 84 ILE A C 1
ATOM 640 O O . ILE A 1 84 ? -9.960 0.767 15.605 1.00 63.66 84 ILE A O 1
ATOM 644 N N . ASN A 1 85 ? -8.518 2.098 14.527 1.00 72.88 85 ASN A N 1
ATOM 645 C CA . ASN A 1 85 ? -7.446 1.096 14.313 1.00 72.88 85 ASN A CA 1
ATOM 646 C C . ASN A 1 85 ? -7.739 0.028 13.247 1.00 72.88 85 ASN A C 1
ATOM 648 O O . ASN A 1 85 ? -7.446 -1.157 13.413 1.00 72.88 85 ASN A O 1
ATOM 652 N N . ARG A 1 86 ? -8.291 0.450 12.108 1.00 79.50 86 ARG A N 1
ATOM 653 C CA . ARG A 1 86 ? -8.464 -0.453 10.967 1.00 79.50 86 ARG A CA 1
ATOM 654 C C . ARG A 1 86 ? -7.107 -0.883 10.427 1.00 79.50 86 ARG A C 1
ATOM 656 O O . ARG A 1 86 ? -6.246 -0.037 10.169 1.00 79.50 86 ARG A O 1
ATOM 663 N N . LYS A 1 87 ? -6.950 -2.185 10.220 1.00 84.81 87 LYS A N 1
ATOM 664 C CA .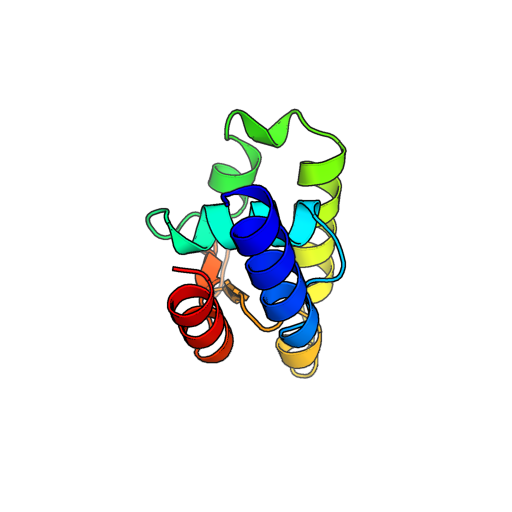 LYS A 1 87 ? -5.773 -2.758 9.570 1.00 84.81 87 LYS A CA 1
ATOM 665 C C . LYS A 1 87 ? -5.882 -2.607 8.060 1.00 84.81 87 LYS A C 1
ATOM 667 O O . LYS A 1 87 ? -6.983 -2.646 7.513 1.00 84.81 87 LYS A O 1
ATOM 672 N N . VAL A 1 88 ? -4.753 -2.434 7.390 1.00 85.88 88 VAL A N 1
ATOM 673 C CA . VAL A 1 88 ? -4.643 -2.377 5.933 1.00 85.88 88 VAL A CA 1
ATOM 674 C C . VAL A 1 88 ? -4.217 -3.751 5.426 1.00 85.88 88 VAL A C 1
ATOM 676 O O . VAL A 1 88 ? -3.366 -4.410 6.017 1.00 85.88 88 VAL A O 1
ATOM 679 N N . THR A 1 89 ? -4.840 -4.207 4.346 1.00 87.25 89 THR A N 1
ATOM 680 C CA . THR A 1 89 ? -4.549 -5.497 3.716 1.00 87.25 89 THR A CA 1
ATOM 681 C C . THR A 1 89 ? -4.712 -5.408 2.201 1.00 87.25 89 THR A C 1
ATOM 683 O O . THR A 1 89 ? -5.229 -4.417 1.674 1.00 87.25 89 THR A O 1
ATOM 686 N N . LEU A 1 90 ? -4.290 -6.454 1.493 1.00 89.44 90 LEU A N 1
ATOM 687 C CA . LEU A 1 90 ? -4.432 -6.550 0.048 1.00 89.44 90 LEU A CA 1
ATOM 688 C C . LEU A 1 90 ? -5.897 -6.792 -0.355 1.00 89.44 90 LEU A C 1
ATOM 690 O O . LEU A 1 90 ? -6.657 -7.518 0.298 1.00 89.44 90 LEU A O 1
ATOM 694 N N . THR A 1 91 ? -6.301 -6.196 -1.473 1.00 88.06 91 THR A N 1
ATOM 695 C CA . THR A 1 91 ? -7.486 -6.643 -2.220 1.00 88.06 91 THR A CA 1
ATOM 696 C C . THR A 1 91 ? -7.131 -7.866 -3.071 1.00 88.06 91 THR A C 1
ATOM 698 O O . THR A 1 91 ? -5.956 -8.183 -3.249 1.00 88.06 91 THR A O 1
ATOM 701 N N . THR A 1 92 ? -8.119 -8.517 -3.694 1.00 89.19 92 THR A N 1
ATOM 702 C CA . THR A 1 92 ? -7.864 -9.553 -4.716 1.00 89.19 92 THR A 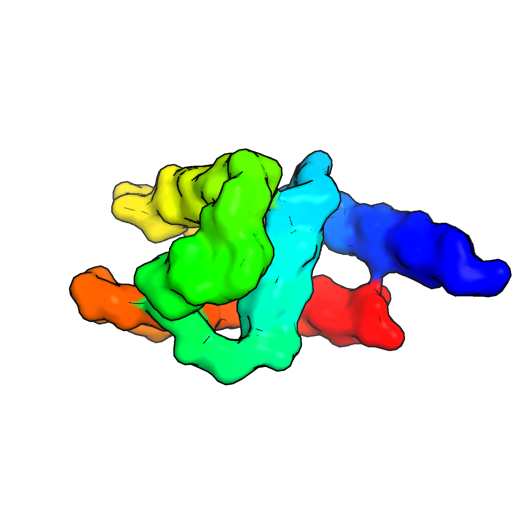CA 1
ATOM 703 C C . THR A 1 92 ? -6.950 -9.037 -5.833 1.00 89.19 92 THR A C 1
ATOM 705 O O . THR A 1 92 ? -6.030 -9.728 -6.264 1.00 89.19 92 THR A O 1
ATOM 708 N N . LYS A 1 93 ? -7.147 -7.780 -6.258 1.00 88.94 93 LYS A N 1
ATOM 709 C CA . LYS A 1 93 ? -6.286 -7.108 -7.238 1.00 88.94 93 LYS A CA 1
ATOM 710 C C . LYS A 1 93 ? -4.863 -6.919 -6.695 1.00 88.94 93 LYS A C 1
ATOM 712 O O . LYS A 1 93 ? -3.907 -7.122 -7.433 1.00 88.94 93 LYS A O 1
ATOM 717 N N . GLY A 1 94 ? -4.709 -6.572 -5.417 1.00 91.19 94 GLY A N 1
ATOM 718 C CA . GLY A 1 94 ? -3.400 -6.442 -4.772 1.00 91.19 94 GLY A CA 1
ATOM 719 C C . GLY A 1 94 ? -2.647 -7.756 -4.630 1.00 91.19 94 GLY A C 1
ATOM 720 O O . GLY A 1 94 ? -1.448 -7.789 -4.887 1.00 91.19 94 GLY A O 1
ATOM 721 N N . PHE A 1 95 ? -3.341 -8.851 -4.319 1.00 93.31 95 PHE A N 1
ATOM 722 C CA . PHE A 1 95 ? -2.745 -10.188 -4.363 1.00 93.31 95 PHE A CA 1
ATOM 723 C C . PHE A 1 95 ? -2.247 -10.538 -5.769 1.00 93.31 95 PHE A C 1
ATOM 725 O O . PHE A 1 95 ? -1.118 -11.000 -5.919 1.00 93.31 95 PHE A O 1
ATOM 732 N N . GLY A 1 96 ? -3.044 -10.243 -6.801 1.00 93.75 96 GLY A N 1
ATOM 733 C CA . GLY A 1 96 ? -2.632 -10.432 -8.193 1.00 93.75 96 GLY A CA 1
ATOM 734 C C . GLY A 1 96 ? -1.437 -9.564 -8.600 1.00 93.75 96 GLY A C 1
ATOM 735 O O . GLY A 1 96 ? -0.619 -10.003 -9.404 1.00 93.75 96 GLY A O 1
ATOM 736 N N . LEU A 1 97 ? -1.303 -8.358 -8.037 1.00 93.31 97 LEU A N 1
ATOM 737 C CA . LEU A 1 97 ? -0.107 -7.538 -8.226 1.00 93.31 97 LEU A CA 1
ATOM 738 C C . LEU A 1 97 ? 1.111 -8.187 -7.562 1.00 93.31 97 LEU A C 1
ATOM 740 O O . LEU A 1 97 ? 2.126 -8.350 -8.231 1.00 93.31 97 LEU A O 1
ATOM 744 N N . LYS A 1 98 ? 0.999 -8.580 -6.284 1.00 94.12 98 LYS A N 1
ATOM 745 C CA . LYS A 1 98 ? 2.089 -9.201 -5.510 1.00 94.12 98 LYS A CA 1
ATOM 746 C C . LYS A 1 98 ? 2.693 -10.388 -6.263 1.00 94.12 98 LYS A C 1
ATOM 748 O O . LYS A 1 98 ? 3.888 -10.392 -6.511 1.00 94.12 98 LYS A O 1
ATOM 753 N N . GLN A 1 99 ? 1.853 -11.307 -6.739 1.00 93.94 99 GLN A N 1
ATOM 754 C CA . GLN A 1 99 ? 2.289 -12.494 -7.489 1.00 93.94 99 GLN A CA 1
ATOM 755 C C . GLN A 1 99 ? 2.993 -12.189 -8.820 1.00 93.94 99 GLN A C 1
ATOM 757 O O . GLN A 1 99 ? 3.702 -13.040 -9.342 1.00 93.94 99 GLN A O 1
ATOM 762 N N . ARG A 1 100 ? 2.753 -11.018 -9.425 1.00 91.88 100 ARG A N 1
ATOM 763 C CA . ARG A 1 100 ? 3.334 -10.643 -10.726 1.00 91.88 100 ARG A CA 1
ATOM 764 C C . ARG A 1 100 ? 4.637 -9.859 -10.611 1.00 91.88 100 ARG A C 1
ATOM 766 O O . ARG A 1 100 ? 5.298 -9.670 -11.629 1.00 91.88 100 ARG A O 1
ATOM 773 N N . ILE A 1 101 ? 4.938 -9.331 -9.427 1.00 89.75 101 ILE A N 1
ATOM 774 C CA . ILE A 1 101 ? 6.171 -8.580 -9.161 1.00 89.75 101 ILE A CA 1
ATOM 775 C C . ILE A 1 101 ? 7.182 -9.373 -8.318 1.00 89.75 101 ILE A C 1
ATOM 777 O O . ILE A 1 101 ? 8.312 -8.907 -8.187 1.00 89.75 101 ILE A O 1
ATOM 781 N N . GLU A 1 102 ? 6.769 -10.516 -7.753 1.00 78.06 102 GLU A N 1
ATOM 782 C CA . GLU A 1 102 ? 7.644 -11.596 -7.251 1.00 78.06 102 GLU A CA 1
ATOM 783 C C . GLU A 1 102 ? 8.453 -12.233 -8.394 1.00 78.06 102 GLU A C 1
ATOM 785 O O . GLU A 1 102 ? 9.665 -12.476 -8.186 1.00 78.06 102 GLU A O 1
#

Secondary structure (DSSP, 8-state):
-HHHHHHHHHHHHHHTT--SHHHHHHHHHHHTSS-EEHHHHHTSGGGG-HHHHHHHHHHHHHHSS-TTGGGTS-SSEEESSSSSSPEEEE-HHHHHHHHHH-

pLDDT: mean 78.59, std 12.43, range [44.97, 94.12]

Foldseek 3Di:
DVVVLVVQLVVLLVVLPQPDPLLVVLLVCQAPDDFFFLVRQCPDPCVVDPSVVVNSVQQCVLAPDDPVSCVVHSVQKHFPDDDPRTTIHGDPSVVVSSVSSD

Organism: NCBI:txid2883105

Sequence (102 aa):
MESRKLISALSIARSFGLQSISQSEFFLKVAYSEPLTLLEIANTDDASSPQYKTALGQFIKLSSGSAYRDKDGLGVLRYANTGINRKVTLTTKGFGLKQRIE